Protein AF-A0A969INA1-F1 (afdb_monomer_lite)

pLDDT: mean 93.73, std 7.24, range [58.09, 98.75]

Foldseek 3Di:
DQVCVPADPVSNPAFVWDWPDDDPFFTKTFRQHHPQLVVCVVVVHDQVVSQVVQVVVVVVVQVVLVVVQKHWDKDADHPPDGGGIIITIGHD

Structure (mmCIF, N/CA/C/O backbone):
data_AF-A0A969INA1-F1
#
_entry.id   AF-A0A969INA1-F1
#
loop_
_atom_site.group_PDB
_atom_site.id
_atom_site.type_symbol
_atom_site.label_atom_id
_atom_site.label_alt_id
_atom_site.label_comp_id
_atom_site.label_asym_id
_atom_site.label_entity_id
_atom_site.label_seq_id
_atom_site.pdbx_PDB_ins_code
_atom_site.Cartn_x
_atom_site.Cartn_y
_atom_site.Cartn_z
_atom_site.occupancy
_atom_site.B_iso_or_equiv
_atom_site.auth_seq_id
_atom_site.auth_comp_id
_atom_site.auth_asym_id
_atom_site.auth_atom_id
_atom_site.pdbx_PDB_model_num
ATOM 1 N N . MET A 1 1 ? 5.914 -15.485 -14.047 1.00 58.09 1 MET A N 1
ATOM 2 C CA . MET A 1 1 ? 6.976 -14.470 -14.202 1.00 58.09 1 MET A CA 1
ATOM 3 C C . MET A 1 1 ? 6.478 -13.054 -13.945 1.00 58.09 1 MET A C 1
ATOM 5 O O . MET A 1 1 ? 6.766 -12.552 -12.876 1.00 58.09 1 MET A O 1
ATOM 9 N N . ALA A 1 2 ? 5.702 -12.396 -14.820 1.00 62.09 2 ALA A N 1
ATOM 10 C CA . ALA A 1 2 ? 5.319 -10.988 -14.572 1.00 62.09 2 ALA A CA 1
ATOM 11 C C . ALA A 1 2 ? 4.381 -10.783 -13.357 1.00 62.09 2 ALA A C 1
ATOM 13 O O . ALA A 1 2 ? 4.483 -9.785 -12.655 1.00 62.09 2 ALA A O 1
ATOM 14 N N . ARG A 1 3 ? 3.500 -11.753 -13.066 1.00 67.44 3 ARG A N 1
ATOM 15 C CA . ARG A 1 3 ? 2.619 -11.731 -11.881 1.00 67.44 3 ARG A CA 1
ATOM 16 C C . ARG A 1 3 ? 3.352 -11.960 -10.558 1.00 67.44 3 ARG A C 1
ATOM 18 O O . ARG A 1 3 ? 2.841 -11.560 -9.520 1.00 67.44 3 ARG A O 1
ATOM 25 N N . ASP A 1 4 ? 4.534 -12.564 -10.601 1.00 77.81 4 ASP A N 1
ATOM 26 C CA . ASP A 1 4 ? 5.315 -12.871 -9.397 1.00 77.81 4 ASP A CA 1
ATOM 27 C C . ASP A 1 4 ? 5.985 -11.597 -8.860 1.00 77.81 4 ASP A C 1
ATOM 29 O O . ASP A 1 4 ? 6.306 -11.508 -7.685 1.00 77.81 4 ASP A O 1
ATOM 33 N N . PHE A 1 5 ? 6.117 -10.565 -9.704 1.00 76.50 5 PHE A N 1
ATOM 34 C CA . PHE A 1 5 ? 6.698 -9.271 -9.346 1.00 76.50 5 PHE A CA 1
ATOM 35 C C . PHE A 1 5 ? 5.945 -8.549 -8.220 1.00 76.50 5 PHE A C 1
ATOM 37 O O . PHE A 1 5 ? 6.540 -7.791 -7.464 1.00 76.50 5 PHE A O 1
ATOM 44 N N . VAL A 1 6 ? 4.635 -8.783 -8.095 1.00 83.19 6 VAL A N 1
ATOM 45 C CA . VAL A 1 6 ? 3.816 -8.189 -7.024 1.00 83.19 6 VAL A CA 1
ATOM 46 C C . VAL A 1 6 ? 3.685 -9.096 -5.802 1.00 83.19 6 VAL A C 1
ATOM 48 O O . VAL A 1 6 ? 2.984 -8.756 -4.849 1.00 83.19 6 VAL A O 1
ATOM 51 N N . GLN A 1 7 ? 4.315 -10.270 -5.829 1.00 89.19 7 GLN A N 1
ATOM 52 C CA . GLN A 1 7 ? 4.332 -11.182 -4.698 1.00 89.19 7 GLN A CA 1
ATOM 53 C C . GLN A 1 7 ? 5.507 -10.835 -3.790 1.00 89.19 7 GLN A C 1
ATOM 55 O O . GLN A 1 7 ? 6.644 -10.687 -4.232 1.00 89.19 7 GLN A O 1
ATOM 60 N N . ALA A 1 8 ? 5.237 -10.750 -2.490 1.00 86.38 8 ALA A N 1
ATOM 61 C CA . ALA A 1 8 ? 6.307 -10.799 -1.508 1.00 86.38 8 ALA A CA 1
ATOM 62 C C . ALA A 1 8 ? 7.021 -12.172 -1.579 1.00 86.38 8 ALA A C 1
ATOM 64 O O . ALA A 1 8 ? 6.419 -13.147 -2.045 1.00 86.38 8 ALA A O 1
ATOM 65 N N . PRO A 1 9 ? 8.276 -12.284 -1.092 1.00 88.75 9 PRO A N 1
ATOM 66 C CA . PRO A 1 9 ? 9.061 -13.525 -1.153 1.00 88.75 9 PRO A CA 1
ATOM 67 C C . PRO A 1 9 ? 8.393 -14.755 -0.520 1.00 88.75 9 PRO A C 1
ATOM 69 O O . PRO A 1 9 ? 8.799 -15.883 -0.778 1.00 88.75 9 PRO A O 1
ATOM 72 N N . ASP A 1 10 ? 7.353 -14.553 0.288 1.00 91.62 10 ASP A N 1
ATOM 73 C CA . ASP A 1 10 ? 6.515 -15.598 0.866 1.00 91.62 10 ASP A CA 1
ATOM 74 C C . ASP A 1 10 ? 5.435 -16.123 -0.101 1.00 91.62 10 ASP A C 1
ATOM 76 O O . ASP A 1 10 ? 4.392 -16.596 0.338 1.00 91.62 10 ASP A O 1
ATOM 80 N N . GLY A 1 11 ? 5.627 -15.993 -1.416 1.00 90.00 11 GLY A N 1
ATOM 81 C CA . GLY A 1 11 ? 4.624 -16.369 -2.418 1.00 90.00 11 GLY A CA 1
ATOM 82 C C . GLY A 1 11 ? 3.374 -15.481 -2.399 1.00 90.00 11 GLY A C 1
ATOM 83 O O . GLY A 1 11 ? 2.315 -15.881 -2.882 1.00 90.00 11 GLY A O 1
ATOM 84 N N . GLY A 1 12 ? 3.467 -14.280 -1.820 1.00 91.56 12 GLY A N 1
ATOM 85 C CA . GLY A 1 12 ? 2.369 -13.319 -1.741 1.00 91.56 12 GLY A CA 1
ATOM 86 C C . GLY A 1 12 ? 1.381 -13.565 -0.599 1.00 91.56 12 GLY A C 1
ATOM 87 O O . GLY A 1 12 ? 0.358 -12.882 -0.546 1.00 91.56 12 GLY A O 1
ATOM 88 N N . HIS A 1 13 ? 1.653 -14.481 0.335 1.00 92.06 13 HIS A N 1
ATOM 89 C CA . HIS A 1 13 ? 0.768 -14.750 1.478 1.00 92.06 13 HIS A CA 1
ATOM 90 C C . HIS A 1 13 ? 0.558 -13.523 2.382 1.00 92.06 13 HIS A C 1
ATOM 92 O O . HIS A 1 13 ? -0.536 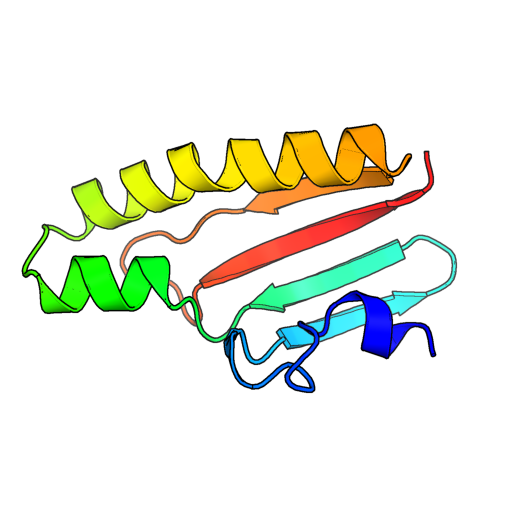-13.328 2.927 1.00 92.06 13 HIS A O 1
ATOM 98 N N . MET A 1 14 ? 1.579 -12.677 2.516 1.00 92.94 14 MET A N 1
ATOM 99 C CA . MET A 1 14 ? 1.572 -11.483 3.352 1.00 92.94 14 MET A CA 1
ATOM 100 C C . MET A 1 14 ? 0.505 -10.475 2.916 1.00 92.94 14 MET A C 1
ATOM 102 O O . MET A 1 14 ? -0.305 -10.038 3.746 1.00 92.94 14 MET A O 1
ATOM 106 N N . PHE A 1 15 ? 0.505 -10.137 1.623 1.00 94.94 15 PHE A N 1
ATOM 107 C CA . PHE A 1 15 ? -0.317 -9.068 1.052 1.00 94.94 15 PHE A CA 1
ATOM 108 C C . PHE A 1 15 ? -1.507 -9.556 0.224 1.00 94.94 15 PHE A C 1
ATOM 110 O O . PHE A 1 15 ? -2.453 -8.800 0.004 1.00 94.94 15 PHE A O 1
ATOM 117 N N . GLN A 1 16 ? -1.487 -10.823 -0.193 1.00 95.38 16 GLN A N 1
ATOM 118 C CA . GLN A 1 16 ? -2.520 -11.466 -1.005 1.00 95.38 16 GLN A CA 1
ATOM 119 C C . GLN A 1 16 ? -2.899 -10.599 -2.219 1.00 95.38 16 GLN A C 1
ATOM 121 O O . GLN A 1 16 ? -4.024 -10.104 -2.292 1.00 95.38 16 GLN A O 1
ATOM 126 N N . PRO A 1 17 ? -1.950 -10.336 -3.136 1.00 95.81 17 PRO A N 1
ATOM 127 C CA . PRO A 1 17 ? -2.171 -9.416 -4.244 1.00 95.81 17 PRO A CA 1
ATOM 128 C C . PRO A 1 17 ? -3.252 -9.946 -5.196 1.00 95.81 17 PRO A C 1
ATOM 130 O O . PRO A 1 17 ? -3.135 -11.038 -5.753 1.00 95.81 17 PRO A O 1
ATOM 133 N N . ALA A 1 18 ? -4.295 -9.150 -5.413 1.00 95.44 18 ALA A N 1
ATOM 134 C CA . ALA A 1 18 ? -5.296 -9.368 -6.445 1.00 95.44 18 ALA A CA 1
ATOM 135 C C . ALA A 1 18 ? -4.916 -8.558 -7.691 1.00 95.44 18 ALA A C 1
ATOM 137 O O . ALA A 1 18 ? -5.184 -7.360 -7.787 1.00 95.44 18 ALA A O 1
ATOM 138 N N . VAL A 1 19 ? -4.276 -9.222 -8.656 1.00 95.31 19 VAL A N 1
ATOM 139 C CA . VAL A 1 19 ? -3.848 -8.590 -9.912 1.00 95.31 19 VAL A CA 1
ATOM 140 C C . VAL A 1 19 ? -5.061 -8.337 -10.803 1.00 95.31 19 VAL A C 1
ATOM 142 O O . VAL A 1 19 ? -5.685 -9.279 -11.291 1.00 95.31 19 VAL A O 1
ATOM 145 N N . HIS A 1 20 ? -5.370 -7.067 -11.048 1.00 94.44 20 HIS A N 1
ATOM 146 C CA . HIS A 1 20 ? -6.443 -6.644 -11.950 1.00 94.44 20 HIS A CA 1
ATOM 147 C C . HIS A 1 20 ? -5.947 -6.515 -13.386 1.00 94.44 20 HIS A C 1
ATOM 149 O O . HIS A 1 20 ? -6.660 -6.855 -14.329 1.00 94.44 20 HIS A O 1
ATOM 155 N N . ARG A 1 21 ? -4.701 -6.064 -13.551 1.00 94.38 21 ARG A N 1
ATOM 156 C CA . ARG A 1 21 ? -4.078 -5.844 -14.853 1.00 94.38 21 ARG A CA 1
ATOM 157 C C . ARG A 1 21 ? -2.599 -6.193 -14.804 1.00 94.38 21 ARG A C 1
ATOM 159 O O . ARG A 1 21 ? -1.923 -5.875 -13.834 1.00 94.38 21 ARG A O 1
ATOM 166 N N . CYS A 1 22 ? -2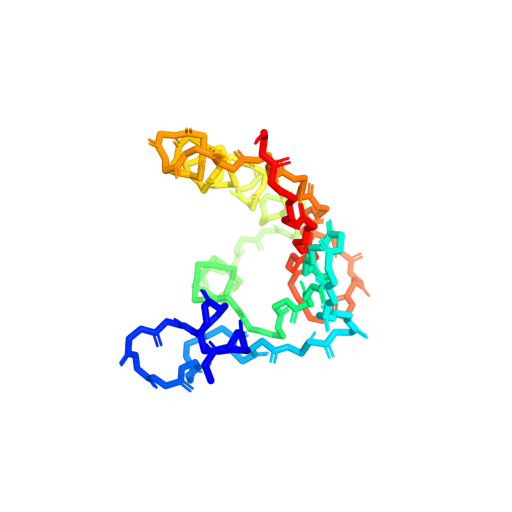.103 -6.843 -15.849 1.00 93.88 22 CYS A N 1
ATOM 167 C CA . CYS A 1 22 ? -0.683 -7.119 -16.050 1.00 93.88 22 CYS A CA 1
ATOM 168 C C . CYS A 1 22 ? -0.450 -7.271 -17.555 1.00 93.88 22 CYS A C 1
ATOM 170 O O . CYS A 1 22 ? -0.779 -8.308 -18.132 1.00 93.88 22 CYS A O 1
ATOM 172 N N . ASP A 1 23 ? 0.031 -6.207 -18.190 1.00 92.81 23 ASP A N 1
ATOM 173 C CA . ASP A 1 23 ? 0.285 -6.150 -19.629 1.00 92.81 23 ASP A CA 1
ATOM 174 C C . ASP A 1 23 ? 1.528 -5.302 -19.942 1.00 92.81 23 ASP A C 1
ATOM 176 O O . ASP A 1 23 ? 2.266 -4.902 -19.042 1.00 92.81 23 ASP A O 1
ATOM 180 N N . ALA A 1 24 ? 1.773 -5.035 -21.227 1.00 91.06 24 ALA A N 1
ATOM 181 C CA . ALA A 1 24 ? 2.949 -4.301 -21.693 1.00 91.06 24 ALA A CA 1
ATOM 182 C C . ALA A 1 24 ? 3.062 -2.867 -21.141 1.00 91.06 24 ALA A C 1
ATOM 184 O O . ALA A 1 24 ? 4.145 -2.291 -21.171 1.00 91.06 24 ALA A O 1
ATOM 185 N N . SER A 1 25 ? 1.969 -2.280 -20.649 1.00 90.00 25 SER A N 1
ATOM 186 C CA . SER A 1 25 ? 1.973 -0.932 -20.077 1.00 90.00 25 SER A CA 1
ATOM 187 C C . SER A 1 25 ? 2.187 -0.908 -18.562 1.00 90.00 25 SER A C 1
ATOM 189 O O . SER A 1 25 ? 2.414 0.165 -18.008 1.00 90.00 25 SER A O 1
ATOM 191 N N . GLY A 1 26 ? 2.111 -2.057 -17.882 1.00 93.62 26 GLY A N 1
ATOM 192 C CA . GLY A 1 26 ? 2.354 -2.159 -16.446 1.00 93.62 26 GLY A CA 1
ATOM 193 C C . GLY A 1 26 ? 1.387 -3.075 -15.702 1.00 93.62 26 GLY A C 1
ATOM 194 O O . GLY A 1 26 ? 0.724 -3.943 -16.280 1.00 93.62 26 GLY A O 1
ATOM 195 N N . ILE A 1 27 ? 1.343 -2.888 -14.381 1.00 95.62 27 ILE A N 1
ATOM 196 C CA . ILE A 1 27 ? 0.606 -3.745 -13.450 1.00 95.62 27 ILE A CA 1
ATOM 197 C C . ILE A 1 27 ? -0.312 -2.897 -12.573 1.00 95.62 27 ILE A C 1
ATOM 199 O O . ILE A 1 27 ? 0.134 -1.909 -11.992 1.00 95.62 27 ILE A O 1
ATOM 203 N N . ASP A 1 28 ? -1.569 -3.324 -12.450 1.00 96.62 28 ASP A N 1
ATOM 204 C CA . ASP A 1 28 ? -2.515 -2.817 -11.454 1.00 96.62 28 ASP A CA 1
ATOM 205 C C . ASP A 1 28 ? -2.901 -3.957 -10.522 1.00 96.62 28 ASP A C 1
ATOM 207 O O . AS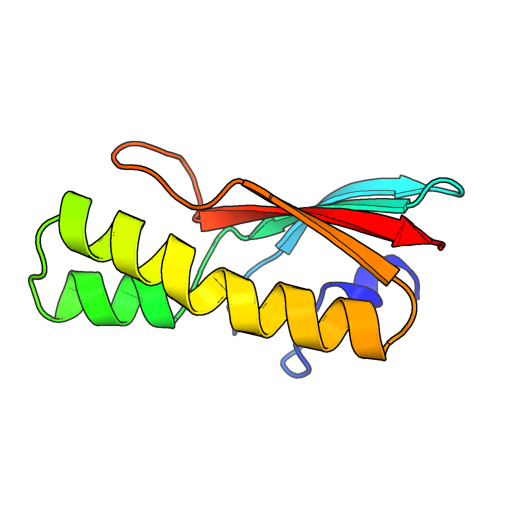P A 1 28 ? -3.373 -5.012 -10.966 1.00 96.62 28 ASP A O 1
ATOM 211 N N . THR A 1 29 ? -2.686 -3.763 -9.226 1.00 96.44 29 THR A N 1
ATOM 212 C CA . THR A 1 29 ? -2.913 -4.807 -8.229 1.00 96.44 29 THR A CA 1
ATOM 213 C C . THR A 1 29 ? -3.466 -4.231 -6.936 1.00 96.44 29 THR A C 1
ATOM 215 O O . THR A 1 29 ? -2.917 -3.290 -6.366 1.00 96.44 29 THR A O 1
ATOM 218 N N . GLN A 1 30 ? -4.539 -4.833 -6.436 1.00 97.12 30 GLN A N 1
ATOM 219 C CA . GLN A 1 30 ? -5.090 -4.518 -5.127 1.00 97.12 30 GLN A CA 1
ATOM 220 C C . GLN A 1 30 ? -4.434 -5.423 -4.087 1.00 97.12 30 GLN A C 1
ATOM 222 O O . GLN A 1 30 ? -4.533 -6.647 -4.164 1.00 97.12 30 GLN A O 1
ATOM 227 N N . MET A 1 31 ? -3.778 -4.843 -3.084 1.00 96.75 31 MET A N 1
ATOM 228 C CA . MET A 1 31 ? -3.372 -5.616 -1.912 1.00 96.75 31 MET A CA 1
ATOM 229 C C . MET A 1 31 ? -4.633 -5.959 -1.121 1.00 96.75 31 MET A C 1
ATOM 231 O O . MET A 1 31 ? -5.360 -5.052 -0.712 1.00 96.75 31 MET A O 1
ATOM 235 N N . MET A 1 32 ? -4.917 -7.244 -0.903 1.00 96.56 32 MET A N 1
ATOM 236 C CA . MET A 1 32 ? -6.096 -7.664 -0.132 1.00 96.56 32 MET A CA 1
ATOM 237 C C . MET A 1 32 ? -5.818 -7.692 1.370 1.00 96.56 32 MET A C 1
ATOM 239 O O . MET A 1 32 ? -6.733 -7.583 2.189 1.00 96.56 32 MET A O 1
ATOM 243 N N . ARG A 1 33 ? -4.543 -7.785 1.746 1.00 95.19 33 ARG A N 1
ATOM 244 C CA . ARG A 1 33 ? -4.080 -7.791 3.128 1.00 95.19 33 ARG A CA 1
ATOM 245 C C . ARG A 1 33 ? -2.873 -6.870 3.270 1.00 95.19 33 ARG A C 1
ATOM 247 O O . ARG A 1 33 ? -2.109 -6.682 2.337 1.00 95.19 33 ARG A O 1
ATOM 254 N N . CYS A 1 34 ? -2.705 -6.285 4.450 1.00 95.81 34 CYS A N 1
ATOM 255 C CA . CYS A 1 34 ? -1.501 -5.544 4.808 1.00 95.81 34 CYS A CA 1
ATOM 256 C C . CYS A 1 34 ? -1.189 -5.814 6.284 1.00 95.81 34 CYS A C 1
ATOM 258 O O . CYS A 1 34 ? -2.054 -5.553 7.131 1.00 95.81 34 CYS A O 1
ATOM 260 N N . PRO A 1 35 ? -0.006 -6.365 6.614 1.00 95.38 35 PRO A N 1
ATOM 261 C CA . PRO A 1 35 ? 0.378 -6.629 7.997 1.00 95.38 35 PRO A CA 1
ATOM 262 C C . PRO A 1 35 ? 0.380 -5.369 8.855 1.00 95.38 35 PRO A C 1
ATOM 264 O O . PRO A 1 35 ? -0.129 -5.416 9.968 1.00 95.38 35 PRO A O 1
ATOM 267 N N . LEU A 1 36 ? 0.877 -4.248 8.319 1.00 97.19 36 LEU A N 1
ATOM 268 C CA . LEU A 1 36 ? 0.924 -2.973 9.035 1.00 97.19 36 LEU A CA 1
ATOM 269 C C . LEU A 1 36 ? -0.481 -2.478 9.378 1.00 97.19 36 LEU A C 1
ATOM 271 O O . LEU A 1 36 ? -0.791 -2.298 10.553 1.00 97.19 36 LEU A O 1
ATOM 275 N N . LYS A 1 37 ? -1.372 -2.391 8.378 1.00 97.50 37 LYS A N 1
ATOM 276 C CA . LYS A 1 37 ? -2.775 -2.003 8.591 1.00 97.50 37 LYS A CA 1
ATOM 277 C C . LYS A 1 37 ? -3.434 -2.859 9.672 1.00 97.50 37 LYS A C 1
ATOM 279 O O . LYS A 1 37 ? -4.046 -2.339 10.599 1.00 97.50 37 LYS A O 1
ATOM 284 N N . ARG A 1 38 ? -3.283 -4.184 9.571 1.00 96.81 38 ARG A N 1
ATOM 285 C CA . ARG A 1 38 ? -3.864 -5.124 10.536 1.00 96.81 38 ARG A CA 1
ATOM 286 C C . ARG A 1 38 ? -3.273 -4.969 11.931 1.00 96.81 38 ARG A C 1
ATOM 288 O O . ARG A 1 38 ? -4.017 -5.103 12.894 1.00 96.81 38 ARG A O 1
ATOM 295 N N . ALA A 1 39 ? -1.970 -4.726 12.043 1.00 98.25 39 ALA A N 1
ATOM 296 C CA . ALA A 1 39 ? -1.315 -4.514 13.327 1.00 98.25 39 ALA A CA 1
ATOM 297 C C . ALA A 1 39 ? -1.833 -3.238 14.003 1.00 98.25 39 ALA A C 1
ATOM 299 O O . ALA A 1 39 ? -2.174 -3.278 15.180 1.00 98.25 39 ALA A O 1
ATOM 300 N N . TRP A 1 40 ? -1.982 -2.142 13.257 1.00 98.38 40 TRP A N 1
ATOM 301 C CA . TRP A 1 40 ? -2.541 -0.893 13.783 1.00 98.38 40 TRP A CA 1
ATOM 302 C C . TRP A 1 40 ? -4.009 -1.039 14.196 1.00 98.38 40 TRP A C 1
ATOM 304 O O . TRP A 1 40 ? -4.386 -0.607 15.282 1.00 98.38 40 TRP A O 1
ATOM 314 N N . GLN A 1 41 ? -4.820 -1.729 13.390 1.00 97.12 41 GLN A N 1
ATOM 315 C CA . GLN A 1 41 ? -6.206 -2.049 13.748 1.00 97.12 41 GLN A CA 1
ATOM 316 C C . GLN A 1 41 ? -6.280 -2.933 15.004 1.00 97.12 41 GLN A C 1
ATOM 318 O O . GLN A 1 41 ? -7.082 -2.673 15.895 1.00 97.12 41 GLN A O 1
ATOM 323 N N . ALA A 1 42 ? -5.423 -3.955 15.113 1.00 98.00 42 ALA A N 1
ATOM 324 C CA . ALA A 1 42 ? -5.358 -4.824 16.290 1.00 98.00 42 ALA A CA 1
ATOM 325 C C . ALA A 1 42 ? -4.867 -4.089 17.549 1.00 98.00 42 ALA A C 1
ATOM 327 O O . ALA A 1 42 ? -5.245 -4.462 18.655 1.00 98.00 42 ALA A O 1
ATOM 328 N N . ALA A 1 43 ? -4.065 -3.035 17.382 1.00 98.44 43 ALA A N 1
ATOM 329 C CA . ALA A 1 43 ? -3.656 -2.137 18.457 1.00 98.44 43 ALA A CA 1
ATOM 330 C C . ALA A 1 43 ? -4.747 -1.118 18.851 1.00 98.44 43 ALA A C 1
ATOM 332 O O . ALA A 1 43 ? -4.536 -0.335 19.773 1.00 98.44 43 ALA A O 1
ATOM 333 N N . GLY A 1 44 ? -5.909 -1.131 18.188 1.00 98.25 44 GLY A N 1
ATOM 334 C CA . GLY A 1 44 ? -7.051 -0.284 18.529 1.00 98.25 44 GLY A CA 1
ATOM 335 C C . GLY A 1 44 ? -6.944 1.156 18.029 1.00 98.25 44 GLY A C 1
ATOM 336 O O . GLY A 1 44 ? -7.626 2.026 18.568 1.00 98.25 44 GLY A O 1
ATOM 337 N N . LEU A 1 45 ? -6.101 1.429 17.026 1.00 98.62 45 LEU A N 1
ATOM 338 C CA . LEU A 1 45 ? -6.011 2.770 16.450 1.00 98.62 45 LEU A CA 1
ATOM 339 C C . LEU A 1 45 ? -7.317 3.131 15.715 1.00 98.62 45 LEU A C 1
ATOM 341 O O . LEU A 1 45 ? -7.878 2.276 15.018 1.00 98.62 45 LEU A O 1
ATOM 345 N N . PRO A 1 46 ? -7.787 4.389 15.818 1.00 98.38 46 PRO A N 1
ATOM 346 C CA . PRO A 1 46 ? -8.900 4.890 15.019 1.00 98.38 46 PRO A CA 1
ATOM 347 C C . PRO A 1 46 ? -8.659 4.690 13.521 1.00 98.38 46 PRO A C 1
ATOM 349 O O . PRO A 1 46 ? -7.533 4.809 13.040 1.00 98.38 46 PRO A O 1
ATOM 352 N N . GLU A 1 47 ? -9.719 4.454 12.747 1.00 98.00 47 GLU A N 1
ATOM 353 C CA . GLU A 1 47 ? -9.579 4.211 11.304 1.00 98.00 47 GLU A CA 1
ATOM 354 C C . GLU A 1 47 ? -8.921 5.382 10.557 1.00 98.00 47 GLU A C 1
ATOM 356 O O . GLU A 1 47 ? -8.165 5.157 9.615 1.00 98.00 47 GLU A O 1
ATOM 361 N N . ALA A 1 48 ? -9.157 6.620 11.003 1.00 98.12 48 ALA A N 1
ATOM 362 C CA . ALA A 1 48 ? -8.516 7.806 10.438 1.00 98.12 48 ALA A CA 1
ATOM 363 C C . ALA A 1 48 ? -6.991 7.792 10.649 1.00 98.12 48 ALA A C 1
ATOM 365 O O . ALA A 1 48 ? -6.236 8.099 9.725 1.00 98.12 48 ALA A O 1
ATOM 366 N N . ASP A 1 49 ? -6.535 7.358 11.826 1.00 98.75 49 ASP A N 1
ATOM 367 C CA . ASP A 1 49 ? -5.110 7.231 12.138 1.00 98.75 49 ASP A CA 1
ATOM 368 C C . ASP A 1 49 ? -4.484 6.087 11.333 1.00 98.75 49 ASP A C 1
ATOM 370 O O . ASP A 1 49 ? -3.389 6.225 10.796 1.00 98.75 49 ASP A O 1
ATOM 374 N N . VAL A 1 50 ? -5.198 4.969 11.176 1.00 98.62 50 VAL A N 1
ATOM 375 C CA . VAL A 1 50 ? -4.760 3.849 10.328 1.00 98.62 50 VAL A CA 1
ATOM 376 C C . VAL A 1 50 ? -4.607 4.293 8.868 1.00 98.62 50 VAL A C 1
ATOM 378 O O . VAL A 1 50 ? -3.607 3.956 8.235 1.00 98.62 50 VAL A O 1
ATOM 381 N N . ALA A 1 51 ? -5.557 5.064 8.330 1.00 98.50 51 ALA A N 1
ATOM 382 C CA . ALA A 1 51 ? -5.482 5.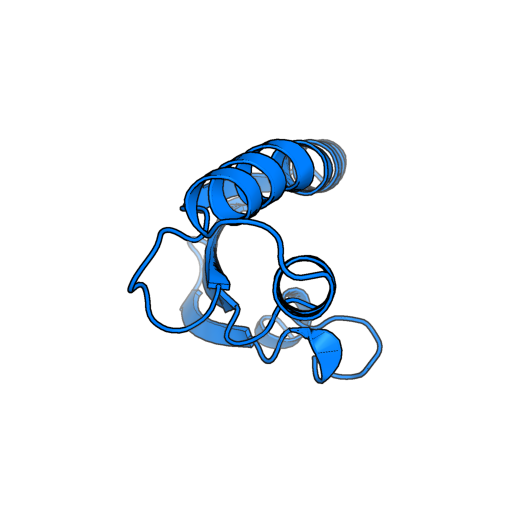606 6.973 1.00 98.50 51 ALA A CA 1
ATOM 383 C C . ALA A 1 51 ? -4.298 6.574 6.806 1.00 98.50 51 ALA A C 1
ATOM 385 O O . ALA A 1 51 ? -3.550 6.476 5.828 1.00 98.50 51 ALA A O 1
ATOM 386 N N . LEU A 1 52 ? -4.067 7.450 7.790 1.00 98.62 52 LEU A N 1
ATOM 387 C CA . LEU A 1 52 ? -2.898 8.329 7.816 1.00 98.62 52 LEU A CA 1
ATOM 388 C C . LEU A 1 52 ? -1.589 7.527 7.824 1.00 98.62 52 LEU A C 1
ATOM 390 O O . LEU A 1 52 ? -0.687 7.812 7.038 1.00 98.62 52 LEU A O 1
ATOM 394 N N . LEU A 1 53 ? -1.486 6.495 8.661 1.00 98.62 53 LEU A N 1
ATOM 395 C CA . LEU A 1 53 ? -0.300 5.640 8.728 1.00 98.62 53 LEU A CA 1
ATOM 396 C C . LEU A 1 53 ? -0.082 4.843 7.437 1.00 98.62 53 LEU A C 1
ATOM 398 O O . LEU A 1 53 ? 1.060 4.695 7.008 1.00 98.62 53 LEU A O 1
ATOM 402 N N . CYS A 1 54 ? -1.147 4.378 6.775 1.00 98.38 54 CYS A N 1
ATOM 403 C CA . CYS A 1 54 ? -1.052 3.786 5.439 1.00 98.38 54 CYS A CA 1
ATOM 404 C C . CYS A 1 54 ? -0.491 4.785 4.420 1.00 98.38 54 CYS A C 1
ATOM 406 O O . CYS A 1 54 ? 0.337 4.397 3.600 1.00 98.38 54 CYS A O 1
ATOM 408 N N . SER A 1 55 ? -0.904 6.055 4.489 1.00 98.19 55 SER A N 1
ATOM 409 C CA . SER A 1 55 ? -0.350 7.123 3.652 1.00 98.19 55 SER A CA 1
ATOM 410 C C . SER A 1 55 ? 1.146 7.320 3.893 1.00 98.19 55 SER A C 1
ATOM 412 O O . SER A 1 55 ? 1.938 7.228 2.958 1.00 98.19 55 SER A O 1
ATOM 414 N N . ILE A 1 56 ? 1.551 7.474 5.156 1.00 98.50 56 ILE A N 1
ATOM 415 C CA . ILE A 1 56 ? 2.958 7.665 5.537 1.00 98.50 56 ILE A CA 1
ATOM 416 C C . ILE A 1 56 ? 3.817 6.467 5.113 1.00 98.50 56 ILE A C 1
ATOM 418 O O . ILE A 1 56 ? 4.879 6.645 4.523 1.00 98.50 56 ILE A O 1
ATOM 422 N N . ALA A 1 57 ? 3.363 5.241 5.386 1.00 97.94 57 ALA A N 1
ATOM 423 C CA . ALA A 1 57 ? 4.101 4.031 5.032 1.00 97.94 57 ALA A CA 1
ATOM 424 C C . ALA A 1 57 ? 4.273 3.869 3.513 1.00 97.94 57 ALA A C 1
ATOM 426 O O . ALA A 1 57 ? 5.300 3.358 3.072 1.00 97.94 57 ALA A O 1
ATOM 427 N N . SER A 1 58 ? 3.310 4.349 2.719 1.00 97.38 58 SER A N 1
ATOM 428 C CA . SER A 1 58 ? 3.347 4.243 1.257 1.00 97.38 58 SER A CA 1
ATOM 429 C C . SER A 1 58 ? 4.507 5.013 0.612 1.00 97.38 58 SER A C 1
ATOM 431 O O . SER A 1 58 ? 4.970 4.644 -0.466 1.00 97.38 58 SER A O 1
ATOM 433 N N . GLU A 1 59 ? 5.047 6.030 1.289 1.00 98.06 59 GLU A N 1
ATOM 434 C CA . GLU A 1 59 ? 6.207 6.780 0.796 1.00 98.06 59 GLU A CA 1
ATOM 435 C C . GLU A 1 59 ? 7.483 5.927 0.768 1.00 98.06 59 GLU A C 1
ATOM 437 O O . GLU A 1 59 ? 8.327 6.102 -0.113 1.00 98.06 59 GLU A O 1
ATOM 442 N N . ALA A 1 60 ? 7.606 4.943 1.667 1.00 96.62 60 ALA A N 1
ATOM 443 C CA . ALA A 1 60 ? 8.709 3.985 1.622 1.00 96.62 60 ALA A CA 1
ATOM 444 C C . ALA A 1 60 ? 8.631 3.104 0.363 1.00 96.62 60 ALA A C 1
ATOM 446 O O . ALA A 1 60 ? 9.645 2.891 -0.306 1.00 96.62 60 ALA A O 1
ATOM 447 N N . ASP A 1 61 ? 7.426 2.652 0.005 1.00 94.69 61 ASP A N 1
ATOM 448 C CA . ASP A 1 61 ? 7.192 1.859 -1.204 1.00 94.69 61 ASP A CA 1
ATOM 449 C C . ASP A 1 61 ? 7.468 2.684 -2.470 1.00 94.69 61 ASP A C 1
ATOM 451 O O . ASP A 1 61 ? 8.113 2.195 -3.400 1.00 94.69 61 ASP A O 1
ATOM 455 N N . ARG A 1 62 ? 7.045 3.960 -2.499 1.00 95.56 62 ARG A N 1
ATOM 456 C CA . ARG A 1 62 ? 7.359 4.876 -3.610 1.00 95.56 62 ARG A CA 1
ATOM 457 C C . ARG A 1 62 ? 8.861 5.043 -3.788 1.00 95.56 62 ARG A C 1
ATOM 459 O O . ARG A 1 62 ? 9.345 4.864 -4.903 1.00 95.56 62 ARG A O 1
ATOM 466 N N . GLY A 1 63 ? 9.591 5.327 -2.709 1.00 95.38 63 GLY A N 1
ATOM 467 C CA . GLY A 1 63 ? 11.044 5.489 -2.760 1.00 95.38 63 GLY A CA 1
ATOM 468 C C . GLY A 1 63 ? 11.762 4.223 -3.236 1.00 95.38 63 GLY A C 1
ATOM 469 O O . GLY A 1 63 ? 12.659 4.298 -4.076 1.00 95.38 63 GLY A O 1
ATOM 470 N N . ALA A 1 64 ? 11.335 3.049 -2.762 1.00 94.06 64 ALA A N 1
ATOM 471 C CA . ALA A 1 64 ? 11.898 1.770 -3.189 1.00 94.06 64 ALA A CA 1
ATOM 472 C C . ALA A 1 64 ? 11.657 1.499 -4.683 1.00 94.06 64 ALA A C 1
ATOM 474 O O . ALA A 1 64 ? 12.581 1.108 -5.400 1.00 94.06 64 ALA A O 1
ATOM 475 N N . MET A 1 65 ? 10.436 1.737 -5.171 1.00 93.94 65 MET A N 1
ATOM 476 C CA . MET A 1 65 ? 10.098 1.526 -6.581 1.00 93.94 65 MET A CA 1
ATOM 477 C C . MET A 1 65 ? 10.767 2.544 -7.504 1.00 93.94 65 MET A C 1
ATOM 479 O O . MET A 1 65 ? 11.220 2.170 -8.585 1.00 93.94 65 MET A O 1
ATOM 483 N N . GLU A 1 66 ? 10.888 3.802 -7.074 1.00 95.06 66 GLU A N 1
ATOM 484 C CA . GLU A 1 66 ? 11.637 4.820 -7.810 1.00 95.06 66 GLU A CA 1
ATOM 485 C C . GLU A 1 66 ? 13.113 4.434 -7.947 1.00 95.06 66 GLU A C 1
ATOM 487 O O . GLU A 1 66 ? 13.649 4.469 -9.056 1.00 95.06 66 GLU A O 1
ATOM 492 N N . ALA A 1 67 ? 13.755 3.994 -6.859 1.00 95.56 67 ALA A N 1
ATOM 493 C CA . ALA A 1 67 ? 15.136 3.514 -6.895 1.00 95.56 67 ALA A CA 1
ATOM 494 C C . ALA A 1 67 ? 15.310 2.286 -7.809 1.00 95.56 67 ALA A C 1
ATOM 496 O O . ALA A 1 67 ? 16.358 2.119 -8.431 1.00 95.56 67 ALA A O 1
ATOM 497 N N . ALA A 1 68 ? 14.273 1.452 -7.926 1.00 92.56 68 ALA A N 1
ATOM 498 C CA . ALA A 1 68 ? 14.229 0.312 -8.838 1.00 92.56 68 ALA A CA 1
ATOM 499 C C . ALA A 1 68 ? 13.894 0.685 -10.300 1.00 92.56 68 ALA A C 1
ATOM 501 O O . ALA A 1 68 ? 13.853 -0.201 -11.152 1.00 92.56 68 ALA A O 1
ATOM 502 N N . GLY A 1 69 ? 13.674 1.968 -10.613 1.00 94.44 69 GLY A N 1
ATOM 503 C CA . GLY A 1 69 ? 13.424 2.450 -11.975 1.00 94.44 69 GLY A CA 1
ATOM 504 C C . GLY A 1 69 ? 11.963 2.391 -12.427 1.00 94.44 69 GLY A C 1
ATOM 505 O O . GLY A 1 69 ? 11.689 2.449 -13.623 1.00 94.44 69 GLY A O 1
ATOM 506 N N . PHE A 1 70 ? 11.011 2.294 -11.500 1.00 94.50 70 PHE A N 1
ATOM 507 C CA . PHE A 1 70 ? 9.584 2.252 -11.814 1.00 94.50 70 PHE A CA 1
ATOM 508 C C . PHE A 1 70 ? 8.860 3.514 -11.348 1.00 94.50 70 PHE A C 1
ATOM 510 O O . PHE A 1 70 ? 9.229 4.158 -10.367 1.00 94.50 70 PHE A O 1
ATOM 517 N N . ALA A 1 71 ? 7.771 3.850 -12.035 1.00 95.12 71 ALA A N 1
ATOM 518 C CA . ALA A 1 71 ? 6.790 4.797 -11.532 1.00 95.12 71 ALA A CA 1
ATOM 519 C C . ALA A 1 71 ? 5.719 4.028 -10.751 1.00 95.12 71 ALA A C 1
ATOM 521 O O . ALA A 1 71 ? 5.084 3.117 -11.290 1.00 95.12 71 ALA A O 1
ATOM 522 N N . LEU A 1 72 ? 5.527 4.399 -9.486 1.00 96.31 72 LEU A N 1
ATOM 523 C CA . LEU A 1 72 ? 4.517 3.818 -8.610 1.00 96.31 72 LEU A CA 1
ATOM 524 C C . LEU A 1 72 ? 3.499 4.885 -8.207 1.00 96.31 72 LEU A C 1
ATOM 526 O O . LEU A 1 72 ? 3.832 5.854 -7.522 1.00 96.31 72 LEU A O 1
ATOM 530 N N . ASP A 1 73 ? 2.247 4.658 -8.592 1.00 97.31 73 ASP A N 1
ATOM 531 C CA . ASP A 1 73 ? 1.094 5.317 -7.993 1.00 97.31 73 ASP A CA 1
ATOM 532 C C . ASP A 1 73 ? 0.422 4.385 -6.972 1.00 97.31 73 ASP A C 1
ATOM 534 O O . ASP A 1 73 ? 0.293 3.179 -7.199 1.00 97.31 73 ASP A O 1
ATOM 538 N N . ILE A 1 74 ? 0.031 4.951 -5.832 1.00 97.81 74 ILE A N 1
ATOM 539 C CA . ILE A 1 74 ? -0.567 4.229 -4.709 1.00 97.81 74 ILE A CA 1
ATOM 540 C C . ILE A 1 74 ? -1.821 4.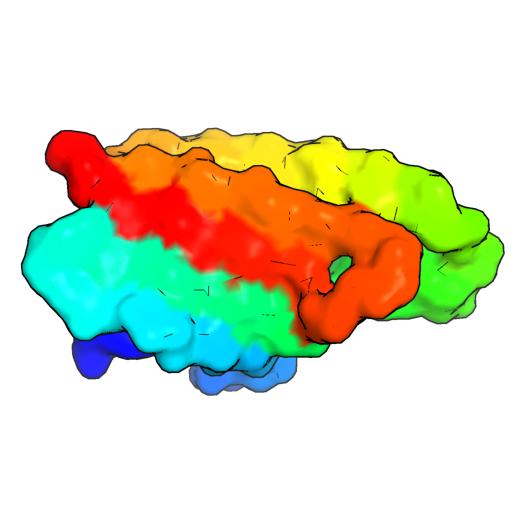978 -4.297 1.00 97.81 74 ILE A C 1
ATOM 542 O O . ILE A 1 74 ? -1.749 6.118 -3.836 1.00 97.81 74 ILE A O 1
ATOM 546 N N . GLU A 1 75 ? -2.952 4.295 -4.396 1.00 98.06 75 GLU A N 1
ATOM 547 C CA . GLU A 1 75 ? -4.183 4.693 -3.733 1.00 98.06 75 GLU A CA 1
ATOM 548 C C . GLU A 1 75 ? -4.239 3.968 -2.386 1.00 98.06 75 GLU A C 1
ATOM 550 O O . GLU A 1 75 ? -4.338 2.738 -2.310 1.00 98.06 75 GLU A O 1
ATOM 555 N N . THR A 1 76 ? -4.050 4.731 -1.312 1.00 98.12 76 THR A N 1
ATOM 556 C CA . THR A 1 76 ? -3.895 4.194 0.041 1.00 98.12 76 THR A CA 1
ATOM 557 C C . THR A 1 76 ? -5.246 3.847 0.648 1.00 98.12 76 THR A C 1
ATOM 559 O O . THR A 1 76 ? -6.278 4.420 0.298 1.00 98.12 76 THR A O 1
ATOM 562 N N . TRP A 1 77 ? -5.247 2.876 1.562 1.00 98.38 77 TRP A N 1
ATOM 563 C CA . TRP A 1 77 ? -6.477 2.419 2.203 1.00 98.38 77 TRP A CA 1
ATOM 564 C C . TRP A 1 77 ? -7.205 3.563 2.925 1.00 98.38 77 TRP A C 1
ATOM 566 O O . TRP A 1 77 ? -6.583 4.359 3.627 1.00 98.38 77 TRP A O 1
ATOM 576 N N . GLN A 1 78 ? -8.532 3.579 2.793 1.00 97.81 78 GLN A N 1
ATOM 577 C CA . GLN A 1 78 ? -9.441 4.488 3.488 1.00 97.81 78 GLN A CA 1
ATOM 578 C C . GLN A 1 78 ? -10.498 3.698 4.277 1.00 97.81 78 GLN A C 1
ATOM 580 O O . GLN A 1 78 ? -10.799 2.554 3.909 1.00 97.81 78 GLN A O 1
ATOM 585 N N . PRO A 1 79 ? -11.098 4.288 5.328 1.00 96.94 79 PRO A N 1
ATOM 586 C CA . PRO A 1 79 ? -12.197 3.670 6.066 1.00 96.94 79 PRO A CA 1
ATOM 587 C C . PRO A 1 79 ? -13.310 3.164 5.137 1.00 96.94 79 PRO A C 1
ATOM 589 O O . PRO A 1 79 ? -13.711 3.846 4.195 1.00 96.94 79 PRO A O 1
ATOM 592 N N . GLY A 1 80 ? -13.792 1.942 5.376 1.00 93.19 80 GLY A N 1
ATOM 593 C CA . GLY A 1 80 ? -14.820 1.297 4.546 1.00 93.19 80 GLY A CA 1
ATOM 594 C C . GLY A 1 80 ? -14.340 0.706 3.209 1.00 93.19 80 GLY A C 1
ATOM 595 O O . GLY A 1 80 ? -15.112 0.002 2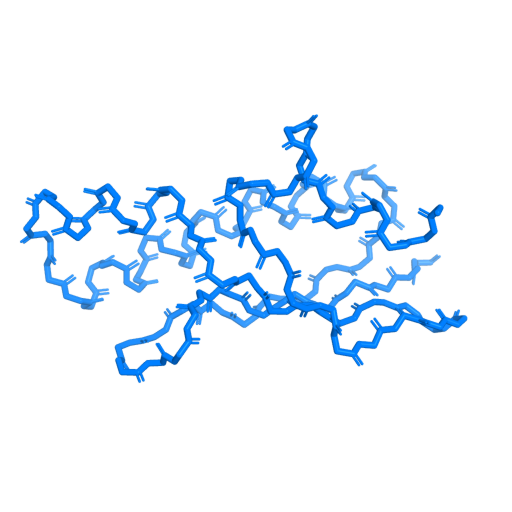.559 1.00 93.19 80 GLY A O 1
ATOM 596 N N . ALA A 1 81 ? -13.083 0.918 2.800 1.00 93.12 81 ALA A N 1
ATOM 597 C CA . ALA A 1 81 ? -12.552 0.329 1.571 1.00 93.12 81 ALA A CA 1
ATOM 598 C C . ALA A 1 81 ? -12.319 -1.187 1.704 1.00 93.12 81 ALA A C 1
ATOM 600 O O . ALA A 1 81 ? -11.813 -1.678 2.723 1.00 93.12 81 ALA A O 1
ATOM 601 N N . ALA A 1 82 ? -12.635 -1.927 0.638 1.00 89.50 82 ALA A N 1
ATOM 602 C CA . ALA A 1 82 ? -12.314 -3.345 0.523 1.00 89.50 82 ALA A CA 1
ATOM 603 C C . ALA A 1 82 ? -10.804 -3.549 0.296 1.00 89.50 82 ALA A C 1
ATOM 605 O O . ALA A 1 82 ? -10.177 -2.828 -0.472 1.00 89.50 82 ALA A O 1
ATOM 606 N N . GLY A 1 83 ? -10.212 -4.554 0.948 1.00 93.56 83 GLY A N 1
ATOM 607 C CA . GLY A 1 83 ? -8.772 -4.814 0.844 1.00 93.56 83 GLY A CA 1
ATOM 608 C C . GLY A 1 83 ? -7.914 -3.760 1.561 1.00 93.56 83 GLY A C 1
ATOM 609 O O . GLY A 1 83 ? -8.233 -3.328 2.670 1.00 93.56 83 GLY A O 1
ATOM 610 N N . CYS A 1 84 ? -6.767 -3.409 0.982 1.00 96.12 84 CYS A N 1
ATOM 611 C CA . CYS A 1 84 ? -5.820 -2.400 1.465 1.00 96.12 84 CYS A CA 1
ATOM 612 C C . CYS A 1 84 ? -5.504 -1.373 0.362 1.00 96.12 84 CYS A C 1
ATOM 614 O O . CYS A 1 84 ? -6.421 -0.713 -0.107 1.00 96.12 84 CYS A O 1
ATOM 616 N N . CYS A 1 85 ? -4.241 -1.217 -0.045 1.00 97.44 85 CYS A N 1
ATOM 617 C CA . CYS A 1 85 ? -3.832 -0.231 -1.046 1.00 97.44 85 CYS A CA 1
ATOM 618 C C . CYS A 1 85 ? -3.916 -0.807 -2.466 1.00 97.44 85 CYS A C 1
ATOM 620 O O . CYS A 1 85 ? -3.593 -1.982 -2.678 1.00 97.44 85 CYS A O 1
ATOM 622 N N . LEU A 1 86 ? -4.297 0.030 -3.428 1.00 97.56 86 LEU A N 1
ATOM 623 C CA . LEU A 1 86 ? -4.233 -0.268 -4.857 1.00 97.56 86 LEU A CA 1
ATOM 624 C C . LEU A 1 86 ? -2.939 0.316 -5.425 1.00 97.56 86 LEU A C 1
ATOM 626 O O . LEU A 1 86 ? -2.680 1.512 -5.298 1.00 97.56 86 LEU A O 1
ATOM 630 N N . LEU A 1 87 ? -2.128 -0.540 -6.044 1.00 97.06 87 LEU A N 1
ATOM 631 C CA . LEU A 1 87 ? -0.851 -0.166 -6.643 1.00 97.06 87 LEU A CA 1
ATOM 632 C C . LEU A 1 87 ? -0.981 -0.130 -8.162 1.00 97.06 87 LEU A C 1
ATOM 634 O O . LEU A 1 87 ? -1.491 -1.082 -8.761 1.00 97.06 87 LEU A O 1
ATOM 638 N N . ARG A 1 88 ? -0.461 0.932 -8.777 1.00 97.38 88 ARG A N 1
ATOM 639 C CA . ARG A 1 88 ? -0.333 1.086 -10.228 1.00 97.38 88 ARG A CA 1
ATOM 640 C C . ARG A 1 88 ? 1.141 1.286 -10.560 1.00 97.38 88 ARG A C 1
ATOM 642 O O . ARG A 1 88 ? 1.708 2.350 -10.326 1.00 97.38 88 ARG A O 1
ATOM 649 N N . ILE A 1 89 ? 1.766 0.237 -11.084 1.00 95.56 89 ILE A N 1
ATOM 650 C CA . ILE A 1 89 ? 3.197 0.192 -11.396 1.00 95.56 89 ILE A CA 1
ATOM 651 C C . ILE A 1 89 ? 3.378 0.339 -12.900 1.00 95.56 89 ILE A C 1
ATOM 653 O O . ILE A 1 89 ? 2.724 -0.369 -13.673 1.00 95.56 89 ILE A O 1
ATOM 657 N N . ARG A 1 90 ? 4.262 1.241 -13.319 1.00 94.56 90 ARG A N 1
ATOM 658 C CA . ARG A 1 90 ? 4.595 1.508 -14.722 1.00 94.56 90 ARG A CA 1
ATOM 659 C C . ARG A 1 90 ? 6.109 1.548 -14.905 1.00 94.56 90 ARG A C 1
ATOM 661 O O . ARG A 1 90 ? 6.839 1.924 -13.987 1.00 94.56 90 ARG A O 1
ATOM 668 N N . SER A 1 91 ? 6.570 1.184 -16.095 1.00 87.44 91 SER A N 1
ATOM 669 C CA . SER A 1 91 ? 7.950 1.424 -16.528 1.00 87.44 91 SER A CA 1
ATOM 670 C C . SER A 1 91 ? 8.214 2.933 -16.579 1.00 87.44 91 SER A C 1
ATOM 672 O O . SER A 1 91 ? 7.325 3.677 -17.006 1.00 87.44 91 SER A O 1
ATOM 674 N N . ARG A 1 92 ? 9.400 3.378 -16.153 1.00 78.00 92 ARG A N 1
ATOM 675 C CA . ARG A 1 92 ? 9.916 4.703 -16.526 1.00 78.00 92 ARG A CA 1
ATOM 676 C C . ARG A 1 92 ? 10.655 4.638 -17.857 1.00 78.00 92 ARG A C 1
ATOM 678 O O . ARG A 1 92 ? 11.183 3.550 -18.183 1.00 78.00 92 ARG A O 1
#

Secondary structure (DSSP, 8-state):
-GGGGGS-TTTTTTT-EEEEEEETTEEEEEES--HHHHHHHHTT--HHHHHHHHHHHHHHHHHHHHHTTEEEEEE---TT-SSS-EEEEEE-

Sequence (92 aa):
MARDFVQAPDGGHMFQPAVHRCDASGIDTQMMRCPLKRAWQAAGLPEADVALLCSIASEADRGAMEAAGFALDIETWQPGAAGCCLLRIRSR

Radius of gyration: 13.23 Å; chains: 1; bounding box: 30×25×40 Å